Protein AF-A0A9D7F9Q7-F1 (afdb_monomer_lite)

Structure (mmCIF, N/CA/C/O backbone):
data_AF-A0A9D7F9Q7-F1
#
_entry.id   AF-A0A9D7F9Q7-F1
#
loop_
_atom_site.group_PDB
_atom_site.id
_atom_site.type_symbol
_atom_site.label_atom_id
_atom_site.label_alt_id
_atom_site.label_comp_id
_atom_site.label_asym_id
_atom_site.label_entity_id
_atom_site.label_seq_id
_atom_site.pdbx_PDB_ins_code
_atom_site.Cartn_x
_atom_site.Cartn_y
_atom_site.Cartn_z
_atom_site.occupancy
_atom_site.B_iso_or_equiv
_atom_site.auth_seq_id
_atom_site.auth_comp_id
_atom_site.auth_asym_id
_atom_site.auth_atom_id
_atom_site.pdbx_PDB_model_num
ATOM 1 N N . MET A 1 1 ? -4.013 -19.637 12.309 1.00 35.72 1 MET A N 1
ATOM 2 C CA . MET A 1 1 ? -4.147 -19.903 10.864 1.00 35.72 1 MET A CA 1
ATOM 3 C C . MET A 1 1 ? -3.125 -19.038 10.158 1.00 35.72 1 MET A C 1
ATOM 5 O O . MET A 1 1 ? -3.293 -17.827 10.137 1.00 35.72 1 MET A O 1
ATOM 9 N N . GLU A 1 2 ? -2.027 -19.630 9.694 1.00 38.09 2 GLU A N 1
ATOM 10 C CA . GLU A 1 2 ? -1.057 -18.927 8.850 1.00 38.09 2 GLU A CA 1
ATOM 11 C C . GLU A 1 2 ? -1.737 -18.570 7.526 1.00 38.09 2 GLU A C 1
ATOM 13 O O . GLU A 1 2 ? -2.154 -19.451 6.774 1.00 38.09 2 GLU A O 1
ATOM 18 N N . HIS A 1 3 ? -1.883 -17.273 7.254 1.00 50.22 3 HIS A N 1
ATOM 19 C CA . HIS A 1 3 ? -2.281 -16.767 5.944 1.00 50.22 3 HIS A CA 1
ATOM 20 C C . HIS A 1 3 ? -1.108 -16.953 4.970 1.00 50.22 3 HIS A C 1
ATOM 22 O O . HIS A 1 3 ? -0.410 -16.004 4.622 1.00 50.22 3 HIS A O 1
ATOM 28 N N . ASN A 1 4 ? -0.867 -18.191 4.537 1.00 54.50 4 ASN A N 1
ATOM 29 C CA . ASN A 1 4 ? 0.026 -18.456 3.416 1.00 54.50 4 ASN A CA 1
ATOM 30 C C . ASN A 1 4 ? -0.703 -18.048 2.136 1.00 54.50 4 ASN A C 1
ATOM 32 O O . ASN A 1 4 ? -1.379 -18.853 1.496 1.00 54.50 4 ASN A O 1
ATOM 36 N N . ILE A 1 5 ? -0.598 -16.766 1.785 1.00 58.91 5 ILE A N 1
ATOM 37 C CA . ILE A 1 5 ? -0.947 -16.309 0.444 1.00 58.91 5 ILE A CA 1
ATOM 38 C C . ILE A 1 5 ? -0.072 -17.113 -0.515 1.00 58.91 5 ILE A C 1
ATOM 40 O O . ILE A 1 5 ? 1.157 -17.069 -0.437 1.00 58.91 5 ILE A O 1
ATOM 44 N N . SER A 1 6 ? -0.705 -17.896 -1.388 1.00 77.06 6 SER A N 1
ATOM 45 C CA . SER A 1 6 ? 0.024 -18.699 -2.362 1.00 77.06 6 SER A CA 1
ATOM 46 C C . SER A 1 6 ? 0.851 -17.761 -3.235 1.00 77.06 6 SER A C 1
ATOM 48 O O . SER A 1 6 ? 0.327 -16.784 -3.770 1.00 77.06 6 SER A O 1
ATOM 50 N N . ARG A 1 7 ? 2.142 -18.054 -3.409 1.00 70.75 7 ARG A N 1
ATOM 51 C CA . ARG A 1 7 ? 3.032 -17.270 -4.278 1.00 70.75 7 ARG A CA 1
ATOM 52 C C . ARG A 1 7 ? 2.426 -17.057 -5.672 1.00 70.75 7 ARG A C 1
ATOM 54 O O . ARG A 1 7 ? 2.489 -15.956 -6.198 1.00 70.75 7 ARG A O 1
ATOM 61 N N . ALA A 1 8 ? 1.718 -18.064 -6.188 1.00 72.12 8 ALA A N 1
ATOM 62 C CA . ALA A 1 8 ? 0.998 -17.985 -7.456 1.00 72.12 8 ALA A CA 1
ATOM 63 C C . ALA A 1 8 ? -0.153 -16.958 -7.452 1.00 72.12 8 ALA A C 1
ATOM 65 O O . ALA A 1 8 ? -0.411 -16.320 -8.467 1.00 72.12 8 ALA A O 1
ATOM 66 N N . GLN A 1 9 ? -0.843 -16.771 -6.320 1.00 70.19 9 GLN A N 1
ATOM 67 C CA . GLN A 1 9 ? -1.872 -15.732 -6.186 1.00 70.19 9 GLN A CA 1
ATOM 68 C C . GLN A 1 9 ? -1.248 -14.336 -6.190 1.00 70.19 9 GLN A C 1
ATOM 70 O O . GLN A 1 9 ? -1.801 -13.422 -6.795 1.00 70.19 9 GLN A O 1
ATOM 75 N N . MET A 1 10 ? -0.089 -14.177 -5.546 1.00 71.62 10 MET A N 1
ATOM 76 C CA . MET A 1 10 ? 0.631 -12.906 -5.547 1.00 71.62 10 MET A CA 1
ATOM 77 C C . MET A 1 10 ? 1.173 -12.563 -6.938 1.00 71.62 10 MET A C 1
ATOM 79 O O . MET A 1 10 ? 1.018 -11.430 -7.389 1.00 71.62 10 MET A O 1
ATOM 83 N N . ASP A 1 11 ? 1.721 -13.550 -7.650 1.00 70.88 11 ASP A N 1
ATOM 84 C CA . ASP A 1 11 ? 2.212 -13.381 -9.020 1.00 70.88 11 ASP A CA 1
ATOM 85 C C . ASP A 1 11 ? 1.083 -12.979 -9.986 1.00 70.88 11 ASP A C 1
ATOM 87 O O . ASP A 1 11 ? 1.271 -12.100 -10.824 1.00 70.88 11 ASP A O 1
ATOM 91 N N . GLU A 1 12 ? -0.116 -13.551 -9.842 1.00 75.88 12 GLU A N 1
ATOM 92 C CA . GLU A 1 12 ? -1.278 -13.189 -10.666 1.00 75.88 12 GLU A CA 1
ATOM 93 C C . GLU A 1 12 ? -1.798 -11.772 -10.369 1.00 75.88 12 GLU A C 1
ATOM 95 O O . GLU A 1 12 ? -2.157 -11.038 -11.293 1.00 75.88 12 GLU A O 1
ATOM 100 N N . ILE A 1 13 ? -1.812 -11.352 -9.098 1.00 71.62 13 ILE A N 1
ATOM 101 C CA . ILE A 1 13 ? -2.156 -9.972 -8.718 1.00 71.62 13 ILE A CA 1
ATOM 102 C C . ILE A 1 13 ? -1.150 -8.996 -9.336 1.00 71.62 13 ILE A C 1
ATOM 104 O O . ILE A 1 13 ? -1.548 -8.006 -9.953 1.00 71.62 13 ILE A O 1
ATOM 108 N N . LEU A 1 14 ? 0.145 -9.300 -9.218 1.00 70.12 14 LEU A N 1
ATOM 109 C CA . LEU A 1 14 ? 1.215 -8.491 -9.795 1.00 70.12 14 LEU A CA 1
ATOM 110 C C . LEU A 1 14 ? 1.119 -8.435 -11.320 1.00 70.12 14 LEU A C 1
ATOM 112 O O . LEU A 1 14 ? 1.251 -7.353 -11.883 1.00 70.12 14 LEU A O 1
ATOM 116 N N . ARG A 1 15 ? 0.825 -9.552 -11.995 1.00 73.56 15 ARG A N 1
ATOM 117 C CA . ARG A 1 15 ? 0.640 -9.591 -13.453 1.00 73.56 15 ARG A CA 1
ATOM 118 C C . ARG A 1 15 ? -0.491 -8.670 -13.903 1.00 73.56 15 ARG A C 1
ATOM 120 O O . ARG A 1 15 ? -0.279 -7.862 -14.798 1.00 73.56 15 ARG A O 1
ATOM 127 N N . ARG A 1 16 ? -1.662 -8.737 -13.258 1.00 72.69 16 ARG A N 1
ATOM 128 C CA . ARG A 1 16 ? -2.809 -7.861 -13.573 1.00 72.69 16 ARG A CA 1
ATOM 129 C C . ARG A 1 16 ? -2.492 -6.391 -13.335 1.00 72.69 16 ARG A C 1
ATOM 131 O O . ARG A 1 16 ? -2.913 -5.535 -14.106 1.00 72.69 16 ARG A O 1
ATOM 138 N N . TYR A 1 17 ? -1.751 -6.106 -12.269 1.00 69.88 17 TYR A N 1
ATOM 139 C CA . TYR A 1 17 ? -1.316 -4.754 -11.950 1.00 69.88 17 TYR A CA 1
ATOM 140 C C . TYR A 1 17 ? -0.326 -4.216 -12.986 1.00 69.88 1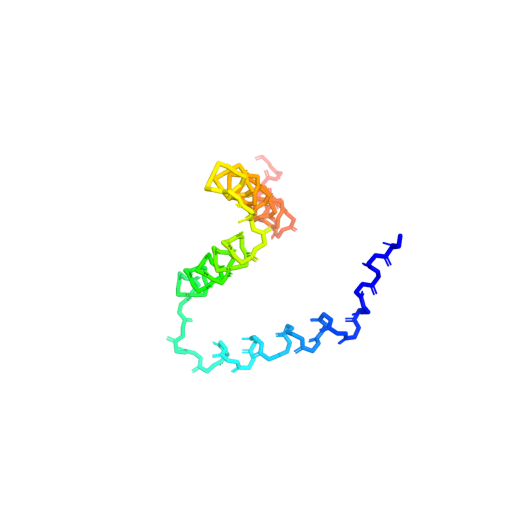7 TYR A C 1
ATOM 142 O O . TYR A 1 17 ? -0.472 -3.091 -13.458 1.00 69.88 17 TYR A O 1
ATOM 150 N N . VAL A 1 18 ? 0.650 -5.033 -13.390 1.00 69.19 18 VAL A N 1
ATOM 151 C CA . VAL A 1 18 ? 1.588 -4.695 -14.463 1.00 69.19 18 VAL A CA 1
ATOM 152 C C . VAL A 1 18 ? 0.833 -4.487 -15.771 1.00 69.19 18 VAL A C 1
ATOM 154 O O . VAL A 1 18 ? 0.996 -3.432 -16.353 1.00 69.19 18 VAL A O 1
ATOM 157 N N . GLU A 1 19 ? -0.062 -5.388 -16.182 1.00 70.12 19 GLU A N 1
ATOM 158 C CA . G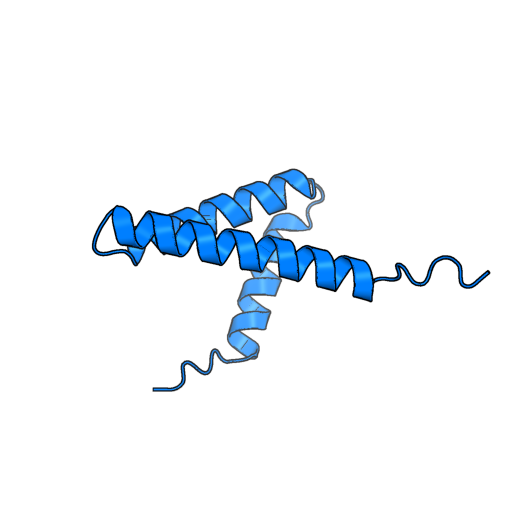LU A 1 19 ? -0.873 -5.234 -17.404 1.00 70.12 19 GLU A CA 1
ATOM 159 C C . GLU A 1 19 ? -1.715 -3.951 -17.409 1.00 70.12 19 GLU A C 1
ATOM 161 O O . GLU A 1 19 ? -1.795 -3.264 -18.428 1.00 70.12 19 GLU A O 1
ATOM 166 N N . ALA A 1 20 ? -2.304 -3.588 -16.266 1.00 65.62 20 ALA A N 1
ATOM 167 C CA . ALA A 1 20 ? -3.044 -2.338 -16.119 1.00 65.62 20 ALA A CA 1
ATOM 168 C C . ALA A 1 20 ? -2.138 -1.097 -16.211 1.00 65.62 20 ALA A C 1
ATOM 170 O O . ALA A 1 20 ? -2.587 -0.045 -16.661 1.00 65.62 20 ALA A O 1
ATOM 171 N N . THR A 1 21 ? -0.870 -1.206 -15.804 1.00 66.94 21 THR A N 1
ATOM 172 C CA . THR A 1 21 ? 0.072 -0.077 -15.720 1.00 66.94 21 THR A CA 1
ATOM 173 C C . THR A 1 21 ? 1.038 0.022 -16.909 1.00 66.94 21 THR A C 1
ATOM 175 O O . THR A 1 21 ? 1.549 1.103 -17.198 1.00 66.94 21 THR A O 1
ATOM 178 N N . SER A 1 22 ? 1.250 -1.062 -17.661 1.00 60.81 22 SER A N 1
ATOM 179 C CA . SER A 1 22 ? 2.290 -1.201 -18.690 1.00 60.81 22 SER A CA 1
ATOM 180 C C . SER A 1 22 ? 1.947 -0.594 -20.052 1.00 60.81 22 SER A C 1
ATOM 182 O O . SER A 1 22 ? 2.789 -0.604 -20.944 1.00 60.81 22 SER A O 1
ATOM 184 N N . ASN A 1 23 ? 0.762 -0.003 -20.226 1.00 64.25 23 ASN A N 1
ATOM 185 C CA . ASN A 1 23 ? 0.392 0.686 -21.473 1.00 64.25 23 ASN A CA 1
ATOM 186 C C . ASN A 1 23 ? 1.073 2.060 -21.653 1.00 64.25 23 ASN A C 1
ATOM 188 O O . ASN A 1 23 ? 0.721 2.804 -22.563 1.00 64.25 23 ASN A O 1
ATOM 192 N N . GLY A 1 24 ? 2.025 2.427 -20.785 1.00 59.28 24 GLY A N 1
ATOM 193 C CA . GLY A 1 24 ? 2.736 3.711 -20.845 1.00 59.28 24 GLY A CA 1
ATOM 194 C C . GLY A 1 24 ? 1.876 4.925 -20.478 1.00 59.28 24 GLY A C 1
ATOM 195 O O . GLY A 1 24 ? 2.315 6.057 -20.646 1.00 59.28 24 GLY A O 1
ATOM 196 N N . ILE A 1 25 ? 0.657 4.693 -19.984 1.00 67.12 25 ILE A N 1
ATOM 197 C CA . I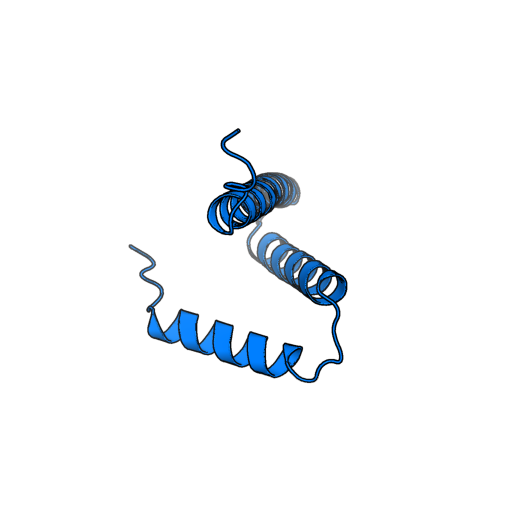LE A 1 25 ? -0.328 5.735 -19.663 1.00 67.12 25 ILE A CA 1
ATOM 198 C C . ILE A 1 25 ? -0.066 6.343 -18.277 1.00 67.12 25 ILE A C 1
ATOM 200 O O . ILE A 1 25 ? -0.381 7.507 -18.054 1.00 67.12 25 ILE A O 1
ATOM 204 N N . PHE A 1 26 ? 0.522 5.575 -17.356 1.00 69.56 26 PHE A N 1
ATOM 205 C CA . PHE A 1 26 ? 0.646 5.958 -15.952 1.00 69.56 26 PHE A CA 1
ATOM 206 C C . PHE A 1 26 ? 2.095 6.244 -15.578 1.00 69.56 26 PHE A C 1
ATOM 208 O O . PHE A 1 26 ? 2.998 5.439 -15.816 1.00 69.56 26 PHE A O 1
ATOM 215 N N . THR A 1 27 ? 2.313 7.392 -14.951 1.00 73.19 27 THR A N 1
ATOM 216 C CA . THR A 1 27 ? 3.585 7.719 -14.317 1.00 73.19 27 THR A CA 1
ATOM 217 C C . THR A 1 27 ? 3.747 6.925 -13.020 1.00 73.19 27 THR A C 1
ATOM 219 O O . THR A 1 27 ? 2.779 6.453 -12.423 1.00 73.19 27 THR A O 1
ATOM 222 N N . THR A 1 28 ? 4.976 6.828 -12.507 1.00 70.69 28 THR A N 1
ATOM 223 C CA . THR A 1 28 ? 5.227 6.263 -11.170 1.00 70.69 28 THR A CA 1
ATOM 224 C C . THR A 1 28 ? 4.394 6.956 -10.085 1.00 70.69 28 THR A C 1
ATOM 226 O O . THR A 1 28 ? 3.980 6.307 -9.128 1.00 70.69 28 THR A O 1
ATOM 229 N N . ALA A 1 29 ? 4.121 8.258 -10.230 1.00 72.62 29 ALA A N 1
ATOM 230 C CA . ALA A 1 29 ? 3.287 9.000 -9.290 1.00 72.62 29 ALA A CA 1
ATOM 231 C C . ALA A 1 29 ? 1.826 8.518 -9.314 1.00 72.62 29 ALA A C 1
ATOM 233 O O . ALA A 1 29 ? 1.247 8.308 -8.250 1.00 72.62 29 ALA A O 1
ATOM 234 N N . ASP A 1 30 ? 1.268 8.257 -10.500 1.00 74.06 30 ASP A N 1
ATOM 235 C CA . ASP A 1 30 ? -0.103 7.746 -10.655 1.00 74.06 30 ASP A CA 1
ATOM 236 C C . ASP A 1 30 ? -0.254 6.355 -10.025 1.00 74.06 30 ASP A C 1
ATOM 238 O O . ASP A 1 30 ? -1.210 6.077 -9.302 1.00 74.06 30 ASP A O 1
ATOM 242 N N . VAL A 1 31 ? 0.747 5.497 -10.231 1.00 74.50 31 VAL A N 1
ATOM 243 C CA . VAL A 1 31 ? 0.823 4.147 -9.652 1.00 74.50 31 VAL A CA 1
ATOM 244 C C . VAL A 1 31 ? 0.903 4.204 -8.11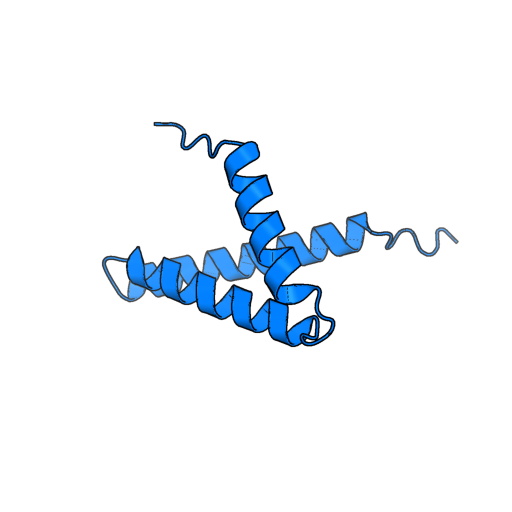9 1.00 74.50 31 VAL A C 1
ATOM 246 O O . VAL A 1 31 ? 0.228 3.439 -7.425 1.00 74.50 31 VAL A O 1
ATOM 249 N N . MET A 1 32 ? 1.694 5.127 -7.565 1.00 72.62 32 MET A N 1
ATOM 250 C CA . MET A 1 32 ? 1.810 5.318 -6.114 1.00 72.62 32 MET A CA 1
ATOM 251 C C . MET A 1 32 ? 0.512 5.845 -5.497 1.00 72.62 32 MET A C 1
ATOM 253 O O . MET A 1 32 ? 0.095 5.358 -4.445 1.00 72.62 32 MET A O 1
ATOM 257 N N . LEU A 1 33 ? -0.151 6.794 -6.164 1.00 79.62 33 LEU A N 1
ATOM 258 C CA . LEU A 1 33 ? -1.433 7.336 -5.719 1.00 79.62 33 LEU A CA 1
ATOM 259 C C . LEU A 1 33 ? -2.518 6.251 -5.703 1.00 79.62 33 LEU A C 1
ATOM 261 O O . LEU A 1 33 ? -3.200 6.082 -4.694 1.00 79.62 33 LEU A O 1
ATOM 265 N N . ALA A 1 34 ? -2.617 5.463 -6.777 1.00 78.50 34 ALA A N 1
ATOM 266 C CA . ALA A 1 34 ? -3.555 4.346 -6.863 1.00 78.50 34 ALA A CA 1
ATOM 267 C C . ALA A 1 34 ? -3.305 3.293 -5.769 1.00 78.50 34 ALA A C 1
ATOM 269 O O . ALA A 1 34 ? -4.247 2.786 -5.157 1.00 78.50 34 ALA A O 1
ATOM 270 N N . THR A 1 35 ? -2.035 2.997 -5.476 1.00 77.12 35 THR A N 1
ATOM 271 C CA . THR A 1 35 ? -1.657 2.068 -4.399 1.00 77.12 35 THR A CA 1
ATOM 272 C C . THR A 1 35 ? -2.089 2.596 -3.030 1.00 77.12 35 THR A C 1
ATOM 274 O O . THR A 1 35 ? -2.659 1.845 -2.237 1.00 77.12 35 THR A O 1
ATOM 277 N N . ALA A 1 36 ? -1.866 3.885 -2.752 1.00 78.06 36 ALA A N 1
ATOM 278 C CA . ALA A 1 36 ? -2.274 4.513 -1.497 1.00 78.06 36 ALA A CA 1
ATOM 279 C C . ALA A 1 36 ? -3.803 4.525 -1.328 1.00 78.06 36 ALA A C 1
ATOM 281 O O . ALA A 1 36 ? -4.308 4.212 -0.249 1.00 78.06 36 ALA A O 1
ATOM 282 N N . GLU A 1 37 ? -4.548 4.822 -2.396 1.00 81.94 37 GLU A N 1
ATOM 283 C CA . GLU A 1 37 ? -6.012 4.800 -2.373 1.00 81.94 37 GLU A CA 1
ATOM 284 C C . GLU A 1 37 ? -6.555 3.386 -2.118 1.00 81.94 37 GLU A C 1
ATOM 286 O O . GLU A 1 37 ? -7.446 3.194 -1.286 1.00 81.94 37 GLU A O 1
ATOM 291 N N . TYR A 1 38 ? -5.992 2.379 -2.788 1.00 83.25 38 TYR A N 1
ATOM 292 C CA . TYR A 1 38 ? -6.370 0.983 -2.585 1.00 83.25 38 TYR A CA 1
ATOM 293 C C . TYR A 1 38 ? -6.112 0.524 -1.143 1.00 83.25 38 TYR A C 1
ATOM 295 O O . TYR A 1 38 ? -6.986 -0.074 -0.511 1.00 83.25 38 TYR A O 1
ATOM 303 N N . LEU A 1 39 ? -4.947 0.871 -0.589 1.00 81.62 39 LEU A N 1
ATOM 304 C CA . LEU A 1 39 ? -4.590 0.574 0.796 1.00 81.62 39 LEU A CA 1
ATOM 305 C C . LEU A 1 39 ? -5.559 1.241 1.786 1.00 81.62 39 LEU A C 1
ATOM 307 O O . LEU A 1 39 ? -6.019 0.598 2.728 1.00 81.62 39 LEU A O 1
ATOM 311 N N . GLY A 1 40 ? -5.920 2.505 1.544 1.00 78.62 40 GLY A N 1
ATOM 312 C CA . GLY A 1 40 ? -6.897 3.231 2.353 1.00 78.62 40 GLY A CA 1
ATOM 313 C C . GLY A 1 40 ? -8.269 2.552 2.366 1.00 78.62 40 GLY A C 1
ATOM 314 O O . GLY A 1 40 ? -8.865 2.392 3.430 1.00 78.62 40 GLY A O 1
ATOM 315 N N . ARG A 1 41 ? -8.745 2.072 1.208 1.00 84.94 41 ARG A N 1
ATOM 316 C CA . ARG A 1 41 ? -10.007 1.317 1.100 1.00 84.94 41 ARG A CA 1
ATOM 317 C C . ARG A 1 41 ? -9.963 0.006 1.887 1.00 84.94 41 ARG A C 1
ATOM 319 O O . ARG A 1 41 ? -10.941 -0.323 2.554 1.00 84.94 41 ARG A O 1
ATOM 326 N N . ILE A 1 42 ? -8.838 -0.710 1.845 1.00 85.25 42 ILE A N 1
ATOM 327 C CA . ILE A 1 42 ? -8.628 -1.925 2.644 1.00 85.25 42 ILE A CA 1
ATOM 328 C C . ILE A 1 42 ? -8.695 -1.594 4.137 1.00 85.25 42 ILE A C 1
ATOM 330 O O . ILE A 1 42 ? -9.468 -2.210 4.861 1.00 85.25 42 ILE A O 1
ATOM 334 N N . ILE A 1 43 ? -7.937 -0.595 4.594 1.00 86.00 43 ILE A N 1
ATOM 335 C CA . ILE A 1 43 ? -7.886 -0.214 6.011 1.00 86.00 43 ILE A CA 1
ATOM 336 C C . ILE A 1 43 ? -9.273 0.164 6.528 1.00 86.00 43 ILE A C 1
ATOM 338 O O . ILE A 1 43 ? -9.680 -0.322 7.581 1.00 86.00 43 ILE A O 1
ATOM 342 N N . VAL A 1 44 ? -10.020 0.979 5.782 1.00 83.94 44 VAL A N 1
ATOM 343 C CA . VAL A 1 44 ? -11.393 1.355 6.145 1.00 83.94 44 VAL A CA 1
ATOM 344 C C . VAL A 1 44 ? -12.308 0.130 6.190 1.00 83.94 44 VAL A C 1
ATOM 346 O O . VAL A 1 44 ? -13.091 0.001 7.124 1.00 83.94 44 VAL A O 1
ATOM 349 N N . GLY A 1 45 ? -12.189 -0.791 5.229 1.00 86.25 45 GLY A N 1
ATOM 350 C CA . GLY A 1 45 ? -12.991 -2.018 5.195 1.00 86.25 45 GLY A CA 1
ATOM 351 C C . GLY A 1 45 ? -12.673 -3.021 6.309 1.00 86.25 45 GLY A C 1
ATOM 352 O O . GLY A 1 45 ? -13.513 -3.856 6.626 1.00 86.25 45 GLY A O 1
ATOM 353 N N . MET A 1 46 ? -11.478 -2.948 6.900 1.00 85.38 46 MET A N 1
ATOM 354 C CA . MET A 1 46 ? -11.008 -3.858 7.952 1.00 85.38 46 MET A CA 1
ATOM 355 C C . MET A 1 46 ? -11.137 -3.290 9.369 1.00 85.38 46 MET A C 1
ATOM 357 O O . MET A 1 46 ? -10.940 -4.022 10.336 1.00 85.38 46 MET A O 1
ATOM 361 N N . SER A 1 47 ? -11.385 -1.988 9.503 1.00 88.62 47 SER A N 1
ATOM 362 C CA . SER A 1 47 ? -11.304 -1.298 10.789 1.00 88.62 47 SER A CA 1
ATOM 363 C C . SER A 1 47 ? -12.687 -1.097 11.392 1.00 88.62 47 SER A C 1
ATOM 365 O O . SER A 1 47 ? -13.473 -0.296 10.896 1.00 88.62 47 SER A O 1
ATOM 367 N N . ASP A 1 48 ? -12.946 -1.753 12.524 1.00 88.25 48 ASP A N 1
ATOM 368 C CA . ASP A 1 48 ? -14.227 -1.657 13.243 1.00 88.25 48 ASP A CA 1
ATOM 369 C C . ASP A 1 48 ? -14.498 -0.256 13.813 1.00 88.25 48 ASP A C 1
ATOM 371 O O . ASP A 1 48 ? -15.636 0.103 14.118 1.00 88.25 48 ASP A O 1
ATOM 375 N N . THR A 1 49 ? -13.445 0.551 13.988 1.00 90.31 49 THR A N 1
ATOM 376 C CA . THR A 1 49 ? -13.545 1.921 14.496 1.00 90.31 49 THR A CA 1
ATOM 377 C C . THR A 1 49 ? -12.637 2.878 13.718 1.00 90.31 49 THR A C 1
ATOM 379 O O . THR A 1 49 ? -11.571 2.472 13.242 1.00 90.31 49 THR A O 1
ATOM 382 N N . PRO A 1 50 ? -12.981 4.180 13.658 1.00 83.06 50 PRO A N 1
ATOM 383 C CA . PRO A 1 50 ? -12.132 5.187 13.019 1.00 83.06 50 PRO A CA 1
ATOM 384 C C . PRO A 1 50 ? -10.721 5.270 13.619 1.00 83.06 50 PRO A C 1
ATOM 386 O O . PRO A 1 50 ? -9.754 5.503 12.899 1.00 83.06 50 PRO A O 1
ATOM 389 N N . ILE A 1 51 ? -10.586 5.052 14.932 1.00 87.69 51 ILE A N 1
ATOM 390 C CA . ILE A 1 51 ? -9.293 5.102 15.630 1.00 87.69 51 ILE A CA 1
ATOM 391 C C . ILE A 1 51 ? -8.395 3.944 15.183 1.00 87.69 51 ILE A C 1
ATOM 393 O O . ILE A 1 51 ? -7.227 4.174 14.868 1.00 87.69 51 ILE A O 1
ATOM 397 N N . ALA A 1 52 ? -8.939 2.725 15.097 1.00 84.94 52 ALA A N 1
ATOM 398 C CA . ALA A 1 52 ? -8.206 1.570 14.579 1.00 84.94 52 ALA A CA 1
ATOM 399 C C . ALA A 1 52 ? -7.767 1.793 13.122 1.00 84.94 52 ALA A C 1
ATOM 401 O O . ALA A 1 52 ? -6.621 1.510 12.777 1.00 84.94 52 ALA A O 1
ATOM 402 N N . GLY A 1 53 ? -8.634 2.401 12.305 1.00 86.31 53 GLY A N 1
ATOM 403 C CA . GLY A 1 53 ? -8.312 2.771 10.926 1.00 86.31 53 GLY A CA 1
ATOM 404 C C . GLY A 1 53 ? -7.156 3.762 10.824 1.00 86.31 53 GLY A C 1
ATOM 405 O O . GLY A 1 53 ? -6.232 3.551 10.043 1.00 86.31 53 GLY A O 1
ATOM 406 N N . MET A 1 54 ? -7.148 4.809 11.653 1.00 86.38 54 MET A N 1
ATOM 407 C CA . MET A 1 54 ? -6.041 5.772 11.676 1.00 86.38 54 MET A CA 1
ATOM 408 C C . MET A 1 54 ? -4.719 5.131 12.115 1.00 86.38 54 MET A C 1
ATOM 410 O O . MET A 1 54 ? -3.682 5.395 11.510 1.00 86.38 54 MET A O 1
ATOM 414 N N . GLN A 1 55 ? -4.743 4.258 13.126 1.00 87.06 55 GLN A N 1
ATOM 415 C CA . GLN A 1 55 ? -3.541 3.551 13.583 1.00 87.06 55 GLN A CA 1
ATOM 416 C C . GLN A 1 55 ? -3.004 2.592 12.513 1.00 87.06 55 GLN A C 1
ATOM 418 O O . GLN A 1 55 ? -1.803 2.578 12.244 1.00 87.06 55 GLN A O 1
ATOM 423 N N . ALA A 1 56 ? -3.887 1.838 11.856 1.00 87.69 56 ALA A N 1
ATOM 424 C CA . ALA A 1 56 ? -3.513 0.945 10.766 1.00 87.69 56 ALA A CA 1
ATOM 425 C C . ALA A 1 56 ? -2.946 1.715 9.562 1.00 87.69 56 ALA A C 1
ATOM 427 O O . ALA A 1 56 ? -1.939 1.299 8.992 1.00 87.69 56 ALA A O 1
ATOM 428 N N . ALA A 1 57 ? -3.532 2.865 9.213 1.00 84.31 57 ALA A N 1
ATOM 429 C CA . ALA A 1 57 ? -3.020 3.736 8.156 1.00 84.31 57 ALA A CA 1
ATOM 430 C C . ALA A 1 57 ? -1.618 4.270 8.463 1.00 84.31 57 ALA A C 1
ATOM 432 O O . ALA A 1 57 ? -0.759 4.266 7.581 1.00 84.31 57 ALA A O 1
ATOM 433 N N . GLN A 1 58 ? -1.366 4.665 9.713 1.00 86.75 58 GLN A N 1
ATOM 434 C CA . GLN A 1 58 ? -0.050 5.127 10.148 1.00 86.75 58 GLN A CA 1
ATOM 435 C C . GLN A 1 58 ? 1.008 4.025 9.990 1.00 86.75 58 GLN A C 1
ATOM 437 O O . GLN A 1 58 ? 2.027 4.236 9.335 1.00 86.75 58 GLN A O 1
ATOM 442 N N . VAL A 1 59 ? 0.735 2.823 10.510 1.00 87.88 59 VAL A N 1
ATOM 443 C CA . VAL A 1 59 ? 1.659 1.678 10.415 1.00 87.88 59 VAL A CA 1
ATOM 444 C C . VAL A 1 59 ? 1.907 1.283 8.959 1.00 87.88 59 VAL A C 1
ATOM 446 O O . VAL A 1 59 ? 3.045 1.033 8.561 1.00 87.88 59 VAL A O 1
ATOM 449 N N . ALA A 1 60 ? 0.855 1.249 8.141 1.00 83.50 60 ALA A N 1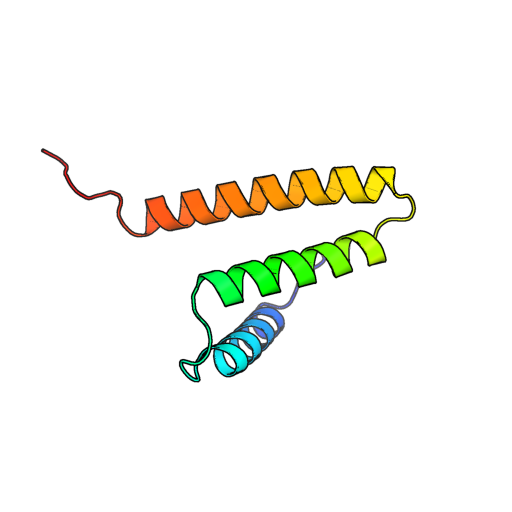
ATOM 450 C CA . ALA A 1 60 ? 0.978 0.876 6.741 1.00 83.50 60 ALA A CA 1
ATOM 451 C C . ALA A 1 60 ? 1.784 1.913 5.936 1.00 83.50 60 ALA A C 1
ATOM 453 O O . ALA A 1 60 ? 2.598 1.534 5.092 1.00 83.50 60 ALA A O 1
ATOM 454 N N . SER A 1 61 ? 1.626 3.206 6.244 1.00 81.69 61 SER A N 1
ATOM 455 C CA . SER A 1 61 ? 2.457 4.281 5.691 1.00 81.69 61 SER A CA 1
ATOM 456 C C . SER A 1 61 ? 3.932 4.105 6.066 1.00 81.69 61 SER A C 1
ATOM 458 O O . SER A 1 61 ? 4.803 4.167 5.195 1.00 81.69 61 SER A O 1
ATOM 460 N N . ASP A 1 62 ? 4.227 3.819 7.336 1.00 84.31 62 ASP A N 1
ATOM 461 C CA . ASP A 1 62 ? 5.602 3.614 7.805 1.00 84.31 62 ASP A CA 1
ATOM 462 C C . ASP A 1 62 ? 6.264 2.412 7.112 1.00 84.31 62 ASP A C 1
ATOM 464 O O . ASP A 1 62 ? 7.415 2.490 6.669 1.00 84.31 62 ASP A O 1
ATOM 468 N N . TYR A 1 63 ? 5.531 1.307 6.940 1.00 84.25 63 TYR A N 1
ATOM 469 C CA . TYR A 1 63 ? 6.014 0.146 6.191 1.00 84.25 63 TYR A CA 1
ATOM 470 C C . TYR A 1 63 ? 6.231 0.441 4.712 1.00 84.25 63 TYR A C 1
ATOM 472 O O . TYR A 1 63 ? 7.249 0.013 4.163 1.00 84.25 63 TYR A O 1
ATOM 480 N N . LEU A 1 64 ? 5.339 1.194 4.068 1.00 76.44 64 LEU A N 1
ATOM 481 C CA . LEU A 1 64 ? 5.497 1.573 2.667 1.00 76.44 64 LEU A CA 1
ATOM 482 C C . LEU A 1 64 ? 6.759 2.424 2.467 1.00 76.44 64 LEU A C 1
ATOM 484 O O . LEU A 1 64 ? 7.591 2.098 1.621 1.00 76.44 64 LEU A O 1
ATOM 488 N N . VAL A 1 65 ? 6.966 3.449 3.300 1.00 80.81 65 VAL A N 1
ATOM 489 C CA . VAL A 1 65 ? 8.161 4.307 3.249 1.00 80.81 65 VAL A CA 1
ATOM 490 C C . VAL A 1 65 ? 9.436 3.498 3.481 1.00 80.81 65 VAL A C 1
ATOM 492 O O . VAL A 1 65 ? 10.399 3.636 2.725 1.00 80.81 65 VAL A O 1
ATOM 495 N N . ASN A 1 66 ? 9.460 2.639 4.501 1.00 80.56 66 ASN A N 1
ATOM 496 C CA . ASN A 1 66 ? 10.640 1.831 4.816 1.00 80.56 66 ASN A CA 1
ATOM 497 C C . ASN A 1 66 ? 10.941 0.793 3.728 1.00 80.56 66 ASN A C 1
ATOM 499 O O . ASN A 1 66 ? 12.106 0.588 3.390 1.00 80.56 66 ASN A O 1
ATOM 503 N N . THR A 1 67 ? 9.911 0.196 3.127 1.00 75.81 67 THR A N 1
ATOM 504 C CA . THR A 1 67 ? 10.059 -0.762 2.021 1.00 75.81 67 THR A CA 1
ATOM 505 C C . THR A 1 67 ? 10.590 -0.082 0.765 1.00 75.81 67 THR A C 1
ATOM 507 O O . THR A 1 67 ? 11.515 -0.590 0.136 1.00 75.81 67 THR A O 1
ATOM 510 N N . VAL A 1 68 ? 10.064 1.098 0.419 1.00 73.12 68 VAL A N 1
ATOM 511 C CA . VAL A 1 68 ? 10.572 1.896 -0.707 1.00 73.12 68 VAL A CA 1
ATOM 512 C C . VAL A 1 68 ? 12.027 2.284 -0.466 1.00 73.12 68 VAL A C 1
ATOM 514 O O . VAL A 1 68 ? 12.858 2.074 -1.347 1.00 73.12 68 VAL A O 1
ATOM 517 N N . LYS A 1 69 ? 12.363 2.777 0.735 1.00 72.12 69 LYS A N 1
ATOM 518 C CA . LYS A 1 69 ? 13.748 3.092 1.114 1.00 72.12 69 LYS A CA 1
ATOM 519 C C . LYS A 1 69 ? 14.657 1.877 0.954 1.00 72.12 69 LYS A C 1
ATOM 521 O O . LYS A 1 69 ? 15.663 1.999 0.270 1.00 72.12 69 LYS A O 1
ATOM 526 N N . ALA A 1 70 ? 14.280 0.722 1.509 1.00 71.38 70 ALA A N 1
ATOM 527 C CA . ALA A 1 70 ? 15.036 -0.527 1.398 1.00 71.38 70 ALA A CA 1
ATOM 528 C C . ALA A 1 70 ? 15.220 -0.977 -0.062 1.00 71.38 70 ALA A C 1
ATOM 530 O O . ALA A 1 70 ? 16.303 -1.407 -0.455 1.00 71.38 70 ALA A O 1
ATOM 531 N N . GLY A 1 71 ? 14.182 -0.835 -0.889 1.00 63.59 71 GLY A N 1
ATOM 532 C CA . GLY A 1 71 ? 14.249 -1.108 -2.323 1.00 63.59 71 GLY A CA 1
ATOM 533 C C . GLY A 1 71 ? 15.173 -0.144 -3.073 1.00 63.59 71 GLY A C 1
ATOM 534 O O . GLY A 1 71 ? 15.883 -0.567 -3.985 1.00 63.59 71 GLY A O 1
ATOM 535 N N . MET A 1 72 ? 15.215 1.133 -2.682 1.00 60.25 72 MET A N 1
ATOM 536 C CA . MET A 1 72 ? 16.150 2.118 -3.236 1.00 60.25 72 MET A CA 1
ATOM 537 C C . MET A 1 72 ? 17.596 1.846 -2.808 1.00 60.25 72 MET A C 1
ATOM 539 O O . MET A 1 72 ? 18.494 1.945 -3.641 1.00 60.25 72 MET A O 1
ATOM 543 N N . THR A 1 73 ? 17.843 1.450 -1.556 1.00 57.47 73 THR A N 1
ATOM 544 C CA . THR A 1 73 ? 19.183 1.027 -1.118 1.00 57.47 73 THR A CA 1
ATOM 545 C C . THR A 1 73 ? 19.633 -0.251 -1.826 1.00 57.47 73 THR A C 1
ATOM 547 O O . THR A 1 73 ? 20.774 -0.312 -2.280 1.00 57.47 73 THR A O 1
ATOM 550 N N . ALA A 1 74 ? 18.742 -1.232 -2.008 1.00 55.25 74 ALA A N 1
ATOM 551 C CA . ALA A 1 74 ? 19.037 -2.485 -2.708 1.00 55.25 74 ALA A CA 1
ATOM 552 C C . ALA A 1 74 ? 19.279 -2.310 -4.221 1.00 55.25 74 ALA A C 1
ATOM 554 O O . ALA A 1 74 ? 20.049 -3.067 -4.807 1.00 55.25 74 ALA A O 1
ATOM 555 N N . LYS A 1 75 ? 18.669 -1.299 -4.860 1.00 50.44 75 LYS A N 1
ATOM 556 C CA . LYS A 1 75 ? 18.889 -0.961 -6.281 1.00 50.44 75 LYS A CA 1
ATOM 557 C C . LYS A 1 75 ? 20.180 -0.173 -6.560 1.00 50.44 75 LYS A C 1
ATOM 559 O O . LYS A 1 75 ? 20.420 0.169 -7.713 1.00 50.44 75 LYS A O 1
ATOM 564 N N . GLY A 1 76 ? 21.030 0.067 -5.556 1.00 43.94 76 GLY A N 1
ATOM 565 C CA . GLY A 1 76 ? 22.372 0.608 -5.775 1.00 43.94 76 GLY A CA 1
ATOM 566 C C . GLY A 1 76 ? 22.556 2.083 -5.418 1.00 43.94 76 GLY A C 1
ATOM 567 O O . GLY A 1 76 ? 23.085 2.842 -6.219 1.00 43.94 76 GLY A O 1
ATOM 568 N N . PHE 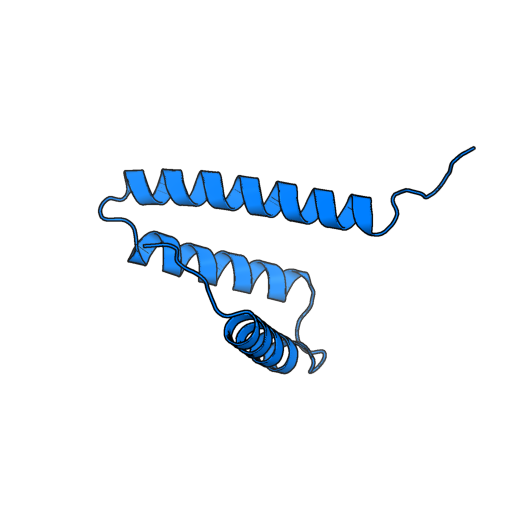A 1 77 ? 22.319 2.447 -4.153 1.00 42.34 77 PHE A N 1
ATOM 569 C CA . PHE A 1 77 ? 23.184 3.452 -3.502 1.00 42.34 77 PHE A CA 1
ATOM 570 C C . PHE A 1 77 ? 24.557 2.866 -3.104 1.00 42.34 77 PHE A C 1
ATOM 572 O O . PHE A 1 77 ? 25.282 3.434 -2.300 1.00 42.34 77 PHE A O 1
ATOM 579 N N . ASN A 1 78 ? 24.963 1.763 -3.742 1.00 48.19 78 ASN A N 1
ATOM 580 C CA . ASN A 1 78 ? 26.361 1.452 -4.034 1.00 48.19 78 ASN A CA 1
ATOM 581 C C . ASN A 1 78 ? 26.843 2.294 -5.239 1.00 48.19 78 ASN A C 1
ATOM 583 O O . ASN A 1 78 ? 27.352 1.769 -6.225 1.00 48.19 78 ASN A O 1
ATOM 587 N N . MET A 1 79 ? 26.599 3.604 -5.189 1.00 47.56 79 MET A N 1
ATOM 588 C CA . MET A 1 79 ? 27.165 4.590 -6.106 1.00 47.56 79 MET A CA 1
ATOM 589 C C . MET A 1 79 ? 28.207 5.363 -5.303 1.00 47.56 79 MET A C 1
ATOM 591 O O . MET A 1 79 ? 27.871 6.323 -4.619 1.00 47.56 79 MET A O 1
ATOM 595 N N . GLY A 1 80 ? 29.455 4.900 -5.358 1.00 41.31 80 GLY A N 1
ATOM 596 C CA . GLY A 1 80 ? 30.599 5.626 -4.808 1.00 41.31 80 GLY A CA 1
ATOM 597 C C . GLY A 1 80 ? 31.121 5.077 -3.486 1.00 41.31 80 GLY A C 1
ATOM 598 O O . GLY A 1 80 ? 31.136 5.771 -2.478 1.00 41.31 80 GLY A O 1
ATOM 599 N N . GLY A 1 81 ? 31.638 3.849 -3.507 1.00 47.06 81 GLY A N 1
ATOM 600 C CA . GLY A 1 81 ? 32.892 3.627 -2.799 1.00 47.06 81 GLY A CA 1
ATOM 601 C C . GLY A 1 81 ? 33.979 4.406 -3.535 1.00 47.06 81 GLY A C 1
ATOM 602 O O . GLY A 1 81 ? 34.458 3.914 -4.549 1.00 47.06 81 GLY A O 1
ATOM 603 N N . HIS A 1 82 ? 34.247 5.633 -3.081 1.00 39.59 82 HIS A N 1
ATOM 604 C CA . HIS A 1 82 ? 35.511 6.380 -3.116 1.00 39.59 82 HIS A CA 1
ATOM 605 C C . HIS A 1 82 ? 35.330 7.698 -2.361 1.00 39.59 82 HIS A C 1
ATOM 607 O O . HIS A 1 82 ? 34.357 8.420 -2.670 1.00 39.59 82 HIS A O 1
#

Organism: NCBI:txid2954373

Sequence (82 aa):
MEHNISRAQMDEILRRYVEATSNGIFTTADVMLATAEYLGRIIVGMSDTPIAGMQAAQVASDYLVNTVKAGMTAKGFNMGGH

Foldseek 3Di:
DPPPPDPVNVVVVVVVLCVVVVPVPDDPVRSVVVVLVVQLVVLVVPDPDPVSSVVSSVVVVVVVVVVVVVVVVVVDPVPDPD

Secondary structure (DSSP, 8-state):
------HHHHHHHHHHHHHHHTTTT--HHHHHHHHHHHHHHHHHHH-SSHHHHHHHHHHHHHHHHHHHHHHHHHTT------

Radius of gyration: 16.2 Å; chains: 1; bounding box: 50×29×37 Å

pLDDT: mean 71.65, std 13.87, range [35.72, 90.31]